Protein AF-A0A246E5X9-F1 (afdb_monomer_lite)

pLDDT: mean 97.62, std 1.32, range [87.88, 98.81]

Foldseek 3Di:
DDDDDPVVCVVVLLVVLVVQADCVPPQPLCSVVLSVVCSVVVNSDCVVVDDDDNCPNVLQVVLQLVQAAAEDLDPVVLVPDDQVPRNNSHHRDYQLPPPCQVVQCVVVVHDSSVSSVVVCVVRVVSHD

Secondary structure (DSSP, 8-state):
-----HHHHHHHHHHHHHHHS--TTS-GGGHHHHHHHHHHHT-GGGGGS----TTHHHHHHHHHHHTPPEE-SSHHHHHHS-GGG-TT---EE-GGG-TTHHHHHHHHT--HHHHHHGGGGGG-TT--

Sequence (128 aa):
DYVTDGPAIYVDSFATIRREADLSGVPDVAERLAVRMVHGSGQVDLLRDLVVHPEVVPAAREALESGAPVLCDARMVAVGVTASRLPRGNEVRCDLTDPRVPHLAAAWGTTRTAAAVSLWEPALEGAV

Radius of gyration: 17.77 Å; chains: 1; bounding box: 35×42×47 Å

Structure (mmCIF, N/CA/C/O backbone):
data_AF-A0A246E5X9-F1
#
_entry.id   AF-A0A246E5X9-F1
#
loop_
_atom_site.group_PDB
_atom_site.id
_atom_site.type_symbol
_atom_site.label_atom_id
_atom_site.label_alt_id
_atom_site.label_comp_id
_atom_site.label_asym_id
_atom_site.label_entity_id
_atom_site.label_seq_id
_atom_site.pdbx_PDB_ins_code
_atom_site.Cartn_x
_atom_site.Cartn_y
_atom_site.Cartn_z
_atom_site.occupancy
_atom_site.B_iso_or_equiv
_atom_site.auth_seq_id
_atom_site.auth_comp_id
_atom_site.auth_asym_id
_atom_site.auth_atom_id
_atom_site.pdbx_PDB_model_num
ATOM 1 N N . ASP A 1 1 ? -11.867 28.730 16.591 1.00 87.88 1 ASP A N 1
ATOM 2 C CA . ASP A 1 1 ? -10.820 27.916 17.241 1.00 87.88 1 ASP A CA 1
ATOM 3 C C . ASP A 1 1 ? -10.678 26.563 16.562 1.00 87.88 1 ASP A C 1
ATOM 5 O O . ASP A 1 1 ? -11.663 26.078 16.018 1.00 87.88 1 ASP A O 1
ATOM 9 N N . TYR A 1 2 ? -9.466 25.992 16.538 1.00 95.12 2 TYR A N 1
ATOM 10 C CA . TYR A 1 2 ? -9.162 24.671 15.965 1.00 95.12 2 TYR A CA 1
ATOM 11 C C . TYR A 1 2 ? -8.105 23.933 16.807 1.00 95.12 2 TYR A C 1
ATOM 13 O O . TYR A 1 2 ? -7.333 24.567 17.526 1.00 95.12 2 TYR A O 1
ATOM 21 N N . VAL A 1 3 ? -8.081 22.597 16.731 1.00 96.00 3 VAL A N 1
ATOM 22 C CA . VAL A 1 3 ? -7.126 21.741 17.463 1.00 96.00 3 VAL A CA 1
ATOM 23 C C . VAL A 1 3 ? -5.761 21.758 16.767 1.00 96.00 3 VAL A C 1
ATOM 25 O O . VAL A 1 3 ? -5.692 21.622 15.548 1.00 96.00 3 VAL A O 1
ATOM 28 N N . THR A 1 4 ? -4.675 21.898 17.532 1.00 97.25 4 THR A N 1
ATOM 29 C CA . THR A 1 4 ? -3.288 21.961 17.020 1.00 97.25 4 THR A CA 1
ATOM 30 C C . THR A 1 4 ? -2.394 20.803 17.481 1.00 97.25 4 THR A C 1
ATOM 32 O O . THR A 1 4 ? -1.251 20.696 17.038 1.00 97.25 4 THR A O 1
ATOM 35 N N . ASP A 1 5 ? -2.896 19.915 18.342 1.00 98.12 5 ASP A N 1
ATOM 36 C CA . ASP A 1 5 ? -2.184 18.725 18.821 1.00 98.12 5 ASP A CA 1
ATOM 37 C C . ASP A 1 5 ? -2.358 17.562 17.828 1.00 98.12 5 ASP A C 1
ATOM 39 O O . ASP A 1 5 ? -3.409 16.924 17.763 1.00 98.12 5 ASP A O 1
ATOM 43 N N . GLY A 1 6 ? -1.319 17.297 17.029 1.00 96.56 6 GLY A N 1
ATOM 44 C CA . GLY A 1 6 ? -1.312 16.238 16.014 1.00 96.56 6 GLY A CA 1
ATOM 45 C C . GLY A 1 6 ? -1.636 14.840 16.567 1.00 96.56 6 GLY A C 1
ATOM 46 O O . GLY A 1 6 ? -2.520 14.173 16.026 1.00 96.56 6 GLY A O 1
ATOM 47 N N . PRO A 1 7 ? -0.954 14.365 17.626 1.00 97.00 7 PRO A N 1
ATOM 48 C CA . PRO A 1 7 ? -1.334 13.142 18.330 1.00 97.00 7 PRO A CA 1
ATOM 49 C C . PRO A 1 7 ? -2.808 13.087 18.751 1.00 97.00 7 PRO A C 1
ATOM 51 O O . PRO A 1 7 ? -3.466 12.079 18.482 1.00 97.00 7 PRO A O 1
ATOM 54 N N . ALA A 1 8 ? -3.348 14.155 19.347 1.00 97.56 8 ALA A N 1
ATOM 55 C CA . ALA A 1 8 ? -4.761 14.193 19.733 1.00 97.56 8 ALA A CA 1
ATOM 56 C C . ALA A 1 8 ? -5.696 14.107 18.514 1.00 97.56 8 ALA A C 1
ATOM 58 O O . ALA A 1 8 ? -6.678 13.366 18.546 1.00 97.56 8 ALA A O 1
ATOM 59 N N . ILE A 1 9 ? -5.349 14.782 17.411 1.00 98.31 9 ILE A N 1
ATOM 60 C CA . ILE A 1 9 ? -6.082 14.702 16.138 1.00 98.31 9 ILE A CA 1
ATOM 61 C C . ILE A 1 9 ? -6.116 13.260 15.608 1.00 98.31 9 ILE A C 1
ATOM 63 O O . ILE A 1 9 ? -7.165 12.791 15.172 1.00 98.31 9 ILE A O 1
ATOM 67 N N . TYR A 1 10 ? -4.999 12.525 15.660 1.00 97.12 10 TYR A N 1
ATOM 68 C CA . TYR A 1 10 ? -4.960 11.120 15.232 1.00 97.12 10 TYR A CA 1
ATOM 69 C C . TYR A 1 10 ? -5.860 10.222 16.086 1.00 97.12 10 TYR A C 1
ATOM 71 O O . TYR A 1 10 ? -6.569 9.371 15.543 1.00 97.12 10 TYR A O 1
ATOM 79 N N . VAL A 1 11 ? -5.828 10.402 17.410 1.00 97.50 11 VAL A N 1
ATOM 80 C CA . VAL A 1 11 ? -6.669 9.640 18.345 1.00 97.50 11 VAL A CA 1
ATOM 81 C C . VAL A 1 11 ? -8.146 9.880 18.047 1.00 97.50 11 VAL A C 1
ATOM 83 O O . VAL A 1 11 ? -8.894 8.915 17.874 1.00 97.50 11 VAL A O 1
ATOM 86 N N . ASP A 1 12 ? -8.552 11.143 17.928 1.00 98.00 12 ASP A N 1
ATOM 87 C CA . ASP A 1 12 ? -9.948 11.503 17.681 1.00 98.00 12 ASP A CA 1
ATOM 88 C C . ASP A 1 12 ? -10.425 11.082 16.282 1.00 98.00 12 ASP A C 1
ATOM 90 O O . ASP A 1 12 ? -11.519 10.533 16.130 1.00 98.00 12 ASP A O 1
ATOM 94 N N . SER A 1 13 ? -9.575 11.223 15.259 1.00 98.38 13 SER A N 1
ATOM 95 C CA . SER A 1 13 ? -9.880 10.769 13.899 1.00 98.38 13 SER A CA 1
ATOM 96 C C . SER A 1 13 ? -10.150 9.263 13.854 1.00 98.38 13 SER A C 1
ATOM 98 O O . SER A 1 13 ? -11.178 8.835 13.329 1.00 98.38 13 SER A O 1
ATOM 100 N N . PHE A 1 14 ? -9.284 8.439 14.451 1.00 98.38 14 PHE A N 1
ATOM 101 C CA . PHE A 1 14 ? -9.490 6.988 14.461 1.00 98.38 14 PHE A CA 1
ATOM 102 C C . PHE A 1 14 ? -10.669 6.560 15.337 1.00 98.38 14 PHE A C 1
ATOM 104 O O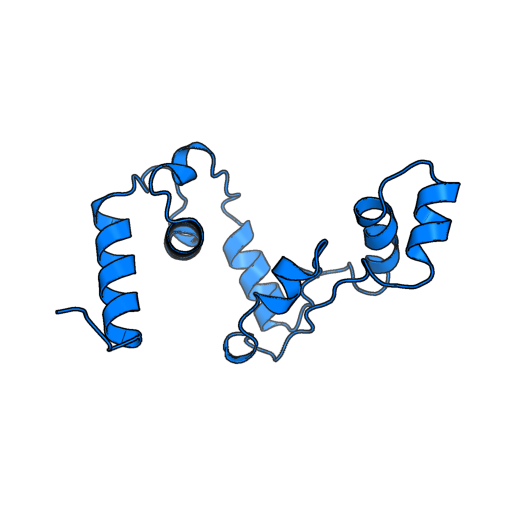 . PHE A 1 14 ? -11.343 5.584 15.007 1.00 98.38 14 PHE A O 1
ATOM 111 N N . ALA A 1 15 ? -10.930 7.260 16.444 1.00 98.31 15 ALA A N 1
ATOM 112 C CA . ALA A 1 15 ? -12.127 7.022 17.245 1.00 98.31 15 ALA A CA 1
ATOM 113 C C . ALA A 1 15 ? -13.395 7.326 16.437 1.00 98.31 15 ALA A C 1
ATOM 115 O O . ALA A 1 15 ? -14.348 6.554 16.478 1.00 98.31 15 ALA A O 1
ATOM 116 N N . THR A 1 16 ? -13.383 8.412 15.666 1.00 98.50 16 THR A N 1
ATOM 117 C CA . THR A 1 16 ? -14.495 8.815 14.802 1.00 98.50 16 THR A CA 1
ATOM 118 C C . THR A 1 16 ? -14.760 7.806 13.698 1.00 98.50 16 THR A C 1
ATOM 120 O O . THR A 1 16 ? -15.884 7.332 13.572 1.00 98.50 16 THR A O 1
ATOM 123 N N . ILE A 1 17 ? -13.717 7.356 13.002 1.00 98.62 17 ILE A N 1
ATOM 124 C CA . ILE A 1 17 ? -13.843 6.326 11.965 1.00 98.62 17 ILE A CA 1
ATOM 125 C C . ILE A 1 17 ? -14.472 5.045 12.519 1.00 98.62 17 ILE A C 1
ATOM 127 O O . ILE A 1 17 ? -15.390 4.511 11.911 1.00 98.62 17 ILE A O 1
ATOM 131 N N . ARG A 1 18 ? -14.036 4.570 13.693 1.00 98.25 18 ARG A N 1
ATOM 132 C CA . ARG A 1 18 ? -14.600 3.354 14.306 1.00 98.25 18 ARG A CA 1
ATOM 133 C C . ARG A 1 18 ? -16.066 3.482 14.713 1.00 98.25 18 ARG A C 1
ATOM 135 O O . ARG A 1 18 ? -16.738 2.465 14.826 1.00 98.25 18 ARG A O 1
ATOM 142 N N . ARG A 1 19 ? -16.550 4.697 14.984 1.00 98.19 19 ARG A N 1
ATOM 143 C CA . ARG A 1 19 ? -17.973 4.927 15.276 1.00 98.19 19 ARG A CA 1
ATOM 144 C C . ARG A 1 19 ? -18.824 4.975 14.010 1.00 98.19 19 ARG A C 1
ATOM 146 O O . ARG A 1 19 ? -20.003 4.654 14.085 1.00 98.19 19 ARG A O 1
ATOM 153 N N . GLU A 1 20 ? -18.258 5.439 12.899 1.00 98.12 20 GLU A N 1
ATOM 154 C CA . GLU A 1 20 ? -19.022 5.795 11.695 1.00 98.12 20 GLU A CA 1
ATOM 155 C C . GLU A 1 20 ? -18.924 4.764 10.567 1.00 98.12 20 GLU A C 1
ATOM 157 O O . GLU A 1 20 ? -19.864 4.625 9.787 1.00 98.12 20 GLU A O 1
ATOM 162 N N . ALA A 1 21 ? -17.806 4.046 10.464 1.00 97.88 21 ALA A N 1
ATOM 163 C CA . ALA A 1 21 ? -17.572 3.074 9.407 1.00 97.88 21 ALA A CA 1
ATOM 164 C C . ALA A 1 21 ? -18.095 1.679 9.796 1.00 97.88 21 ALA A C 1
ATOM 166 O O . ALA A 1 21 ? -17.887 1.212 10.917 1.00 97.88 21 ALA A O 1
ATOM 167 N N . ASP A 1 22 ? -18.735 0.985 8.851 1.00 97.62 22 ASP A N 1
ATOM 168 C CA . ASP A 1 22 ? -19.159 -0.408 9.026 1.00 97.62 22 ASP A CA 1
ATOM 169 C C . ASP A 1 22 ? -17.986 -1.363 8.768 1.00 97.62 22 ASP A C 1
ATOM 171 O O .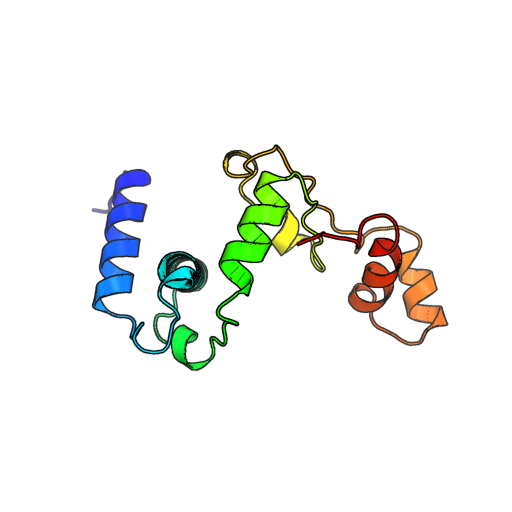 ASP A 1 22 ? -17.614 -1.632 7.627 1.00 97.62 22 ASP A O 1
ATOM 175 N N . LEU A 1 23 ? -17.393 -1.867 9.851 1.00 97.00 23 LEU A N 1
ATOM 176 C CA . LEU A 1 23 ? -16.258 -2.792 9.821 1.00 97.00 23 LEU A CA 1
ATOM 177 C C . LEU A 1 23 ? -16.680 -4.270 9.808 1.00 97.00 23 LEU A C 1
ATOM 179 O O . LEU A 1 23 ? -15.809 -5.133 9.807 1.00 97.00 23 LEU A O 1
ATOM 183 N N . SER A 1 24 ? -17.978 -4.591 9.805 1.00 95.62 24 SER A N 1
ATOM 184 C CA . SER A 1 24 ? -18.458 -5.971 9.999 1.00 95.62 24 SER A CA 1
ATOM 185 C C . SER A 1 24 ? -17.986 -6.963 8.925 1.00 95.62 24 SER A C 1
ATOM 187 O O . SER A 1 24 ? -17.850 -8.152 9.206 1.00 95.62 24 SER A O 1
ATOM 189 N N . GLY A 1 25 ? -17.708 -6.481 7.709 1.00 93.88 25 GLY A N 1
ATOM 190 C CA . GLY A 1 25 ? -17.152 -7.276 6.608 1.00 93.88 25 GLY A CA 1
ATOM 191 C C . GLY A 1 25 ? -15.620 -7.359 6.579 1.00 93.88 25 GLY A C 1
ATOM 192 O O . GLY A 1 25 ? -15.067 -8.073 5.743 1.00 93.88 25 GLY A O 1
ATOM 193 N N . VAL A 1 26 ? -14.921 -6.634 7.456 1.00 96.38 26 VAL A N 1
ATOM 194 C CA . VAL A 1 26 ? -13.454 -6.598 7.498 1.00 96.38 26 VAL A CA 1
ATOM 195 C C . VAL A 1 26 ? -12.950 -7.703 8.431 1.00 96.38 26 VAL A C 1
ATOM 197 O O . VAL A 1 26 ? -13.366 -7.742 9.587 1.00 96.38 26 VAL A O 1
ATOM 200 N N . PRO A 1 27 ? -12.024 -8.580 7.994 1.00 96.38 27 PRO A N 1
ATOM 201 C CA . PRO A 1 27 ? -11.393 -9.543 8.893 1.00 96.38 27 PRO A CA 1
ATOM 202 C C . PRO A 1 27 ? -10.735 -8.846 10.090 1.00 96.38 27 PRO A C 1
ATOM 204 O O . PRO A 1 27 ? -10.057 -7.837 9.903 1.00 96.38 27 PRO A O 1
ATOM 207 N N . ASP A 1 28 ? -10.840 -9.411 11.296 1.00 95.56 28 ASP A N 1
ATOM 208 C CA . ASP A 1 28 ? -10.309 -8.796 12.529 1.00 95.56 28 ASP A CA 1
ATOM 209 C C . ASP A 1 28 ? -8.829 -8.397 12.414 1.00 95.56 28 ASP A C 1
ATOM 211 O O . ASP A 1 28 ? -8.411 -7.323 12.851 1.00 95.56 28 ASP A O 1
ATOM 215 N N . VAL A 1 29 ? -8.030 -9.239 11.751 1.00 96.56 29 VAL A N 1
ATOM 216 C CA . VAL A 1 29 ? -6.601 -8.992 11.498 1.00 96.56 29 VAL A CA 1
ATOM 217 C C . VAL A 1 29 ? -6.344 -7.740 10.650 1.00 96.56 29 VAL A C 1
ATOM 219 O O . VAL A 1 29 ? -5.248 -7.185 10.697 1.00 96.56 29 VAL A O 1
ATOM 222 N N . ALA A 1 30 ? -7.340 -7.279 9.894 1.00 97.75 30 ALA A N 1
ATOM 223 C CA . ALA A 1 30 ? -7.270 -6.157 8.968 1.00 97.75 30 ALA A CA 1
ATOM 224 C C . ALA A 1 30 ? -7.963 -4.879 9.469 1.00 97.75 30 ALA A C 1
ATOM 226 O O . ALA A 1 30 ? -7.903 -3.864 8.776 1.00 97.75 30 ALA A O 1
ATOM 227 N N . GLU A 1 31 ? -8.549 -4.865 10.672 1.00 97.44 31 GLU A N 1
ATOM 228 C CA . GLU A 1 31 ? -9.237 -3.683 11.224 1.00 97.44 31 GLU A CA 1
ATOM 229 C C . GLU A 1 31 ? -8.354 -2.427 11.186 1.00 97.44 31 GLU A C 1
ATOM 231 O O . GLU A 1 31 ? -8.750 -1.383 10.666 1.00 97.44 31 GLU A O 1
ATOM 236 N N . ARG A 1 32 ? -7.106 -2.533 11.658 1.00 97.62 32 ARG A N 1
ATOM 237 C CA . ARG A 1 32 ? -6.171 -1.395 11.684 1.00 97.62 32 ARG A CA 1
ATOM 238 C C . ARG A 1 32 ? -5.800 -0.899 10.289 1.00 97.62 32 ARG A C 1
ATOM 240 O O . ARG A 1 32 ? -5.574 0.300 10.116 1.00 97.62 32 ARG A O 1
ATOM 247 N N . LEU A 1 33 ? -5.711 -1.810 9.318 1.00 98.00 33 LEU A N 1
ATOM 248 C CA . LEU A 1 33 ? -5.469 -1.473 7.917 1.00 98.00 33 LEU A CA 1
ATOM 249 C C . LEU A 1 33 ? -6.662 -0.682 7.372 1.00 98.00 33 LEU A C 1
ATOM 251 O O . LEU A 1 33 ? -6.478 0.437 6.898 1.00 98.00 33 LEU A O 1
ATOM 255 N N . ALA A 1 34 ? -7.873 -1.216 7.534 1.00 98.25 34 ALA A N 1
ATOM 256 C CA . ALA A 1 34 ? -9.116 -0.603 7.082 1.00 98.25 34 ALA A CA 1
ATOM 257 C C . ALA A 1 34 ? -9.319 0.806 7.669 1.00 98.25 34 ALA A C 1
ATOM 259 O O . ALA A 1 34 ? -9.516 1.766 6.923 1.00 98.25 34 ALA A O 1
ATOM 260 N N . VAL A 1 35 ? -9.157 0.974 8.987 1.00 98.50 35 VAL A N 1
ATOM 261 C CA . VAL A 1 35 ? -9.261 2.289 9.646 1.00 98.50 35 VAL A CA 1
ATOM 262 C C . VAL A 1 35 ? -8.235 3.282 9.093 1.00 98.50 35 VAL A C 1
ATOM 264 O O . VAL A 1 35 ? -8.548 4.457 8.895 1.00 98.50 35 VAL A O 1
ATOM 267 N N . ARG A 1 36 ? -7.005 2.837 8.802 1.00 98.25 36 ARG A N 1
ATOM 268 C CA . ARG A 1 36 ? -5.972 3.716 8.239 1.00 98.25 36 ARG A CA 1
ATOM 269 C C . ARG A 1 36 ? -6.239 4.079 6.775 1.00 98.25 36 ARG A C 1
ATOM 271 O O . ARG A 1 36 ? -5.921 5.203 6.390 1.00 98.25 36 ARG A O 1
ATOM 278 N N . MET A 1 37 ? -6.841 3.186 5.989 1.00 98.50 37 MET A N 1
ATOM 279 C CA . MET A 1 37 ? -7.286 3.477 4.618 1.00 98.50 37 MET A CA 1
ATOM 280 C C . MET A 1 37 ? -8.420 4.510 4.601 1.00 98.50 37 MET A C 1
ATOM 282 O O . MET A 1 37 ? -8.362 5.475 3.836 1.00 98.50 37 MET A O 1
ATOM 286 N N . VAL A 1 38 ? -9.402 4.375 5.498 1.00 98.62 38 VAL A N 1
ATOM 287 C CA . VAL A 1 38 ? -10.472 5.372 5.675 1.00 98.62 38 VAL A CA 1
ATOM 288 C C . VAL A 1 38 ? -9.895 6.718 6.115 1.00 98.62 38 VAL A C 1
ATOM 290 O O . VAL A 1 38 ? -10.250 7.748 5.558 1.00 98.62 38 VAL A O 1
ATOM 293 N N . HIS A 1 39 ? -8.949 6.734 7.057 1.00 98.50 39 HIS A N 1
ATOM 294 C CA . HIS A 1 39 ? -8.286 7.974 7.477 1.00 98.50 39 HIS A CA 1
ATOM 295 C C . HIS A 1 39 ? -7.534 8.661 6.329 1.00 98.50 39 HIS A C 1
ATOM 297 O O . HIS A 1 39 ? -7.581 9.881 6.210 1.00 98.50 39 HIS A O 1
ATOM 303 N N . GLY A 1 40 ? -6.837 7.887 5.492 1.00 97.25 40 GLY A N 1
ATOM 304 C CA . GLY A 1 40 ? -6.083 8.426 4.359 1.00 97.25 40 GLY A CA 1
ATOM 305 C C . GLY A 1 40 ? -6.965 8.979 3.237 1.00 97.25 40 GLY A C 1
ATOM 306 O O . GLY A 1 40 ? -6.555 9.914 2.557 1.00 97.25 40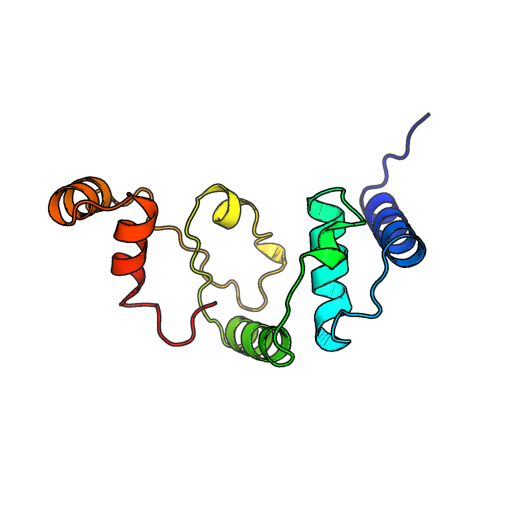 GLY A O 1
ATOM 307 N N . SER A 1 41 ? -8.162 8.419 3.050 1.00 97.88 41 SER A N 1
ATOM 308 C CA . SER A 1 41 ? -9.119 8.844 2.017 1.00 97.88 41 SER A CA 1
ATOM 309 C C . SER A 1 41 ? -10.128 9.887 2.506 1.00 97.88 41 SER A C 1
ATOM 311 O O . SER A 1 41 ? -10.631 10.672 1.708 1.00 97.88 41 SER A O 1
ATOM 313 N N . GLY A 1 42 ? -10.443 9.898 3.803 1.00 98.06 42 GLY A N 1
ATOM 314 C CA . GLY A 1 42 ? -11.567 10.650 4.358 1.00 98.06 42 GLY A CA 1
ATOM 315 C C . GLY A 1 42 ? -12.939 10.053 4.017 1.00 98.06 42 GLY A C 1
ATOM 316 O O . GLY A 1 42 ? -13.942 10.748 4.152 1.00 98.06 42 GLY A O 1
ATOM 317 N N . GLN A 1 43 ? -13.000 8.796 3.563 1.00 98.19 43 GLN A N 1
ATOM 318 C CA . GLN A 1 43 ? -14.220 8.154 3.060 1.00 98.19 43 GLN A CA 1
ATOM 319 C C . GLN A 1 43 ? -14.600 6.943 3.917 1.00 98.19 43 GLN A C 1
ATOM 321 O O . GLN A 1 43 ? -14.009 5.871 3.794 1.00 98.19 43 GLN A O 1
ATOM 326 N N . VAL A 1 44 ? -15.592 7.100 4.799 1.00 98.00 44 VAL A N 1
ATOM 327 C CA . VAL A 1 44 ? -16.061 6.017 5.691 1.00 98.00 44 VAL A CA 1
ATOM 328 C C . VAL A 1 44 ? -16.729 4.863 4.941 1.00 98.00 44 VAL A C 1
ATOM 330 O O . VAL A 1 44 ? -16.753 3.737 5.431 1.00 98.00 44 VAL A O 1
ATOM 333 N N . ASP A 1 45 ? -17.248 5.122 3.742 1.00 97.56 45 ASP A N 1
ATOM 334 C CA . ASP A 1 45 ? -17.920 4.147 2.887 1.00 97.56 45 ASP A CA 1
ATOM 335 C C . ASP A 1 45 ? -16.969 3.325 2.006 1.00 97.56 45 ASP A C 1
ATOM 337 O O . ASP A 1 45 ? -17.419 2.347 1.411 1.00 97.56 45 ASP A O 1
ATOM 341 N N . LEU A 1 46 ? -15.661 3.630 2.010 1.00 97.81 46 LEU A N 1
ATOM 342 C CA . LEU A 1 46 ? -14.612 2.860 1.320 1.00 97.81 46 LEU A CA 1
ATOM 343 C C . LEU A 1 46 ? -14.671 1.357 1.632 1.00 97.81 46 LEU A C 1
ATOM 345 O O . LEU A 1 46 ? -14.313 0.526 0.801 1.00 97.81 46 LEU A O 1
ATOM 349 N N . LEU A 1 47 ? -15.118 0.991 2.835 1.00 97.75 47 LEU A N 1
ATOM 350 C CA . LEU A 1 47 ? -15.161 -0.402 3.284 1.00 97.75 47 LEU A CA 1
ATOM 351 C C . LEU A 1 47 ? -16.117 -1.278 2.464 1.00 97.75 47 LEU A C 1
ATOM 353 O O . LEU A 1 47 ? -15.957 -2.493 2.460 1.00 97.75 47 LEU A O 1
ATOM 357 N N . ARG A 1 48 ? -17.065 -0.680 1.732 1.00 96.75 48 ARG A N 1
ATOM 358 C CA . ARG A 1 48 ? -17.958 -1.405 0.812 1.00 96.75 48 ARG A CA 1
ATOM 359 C C . ARG A 1 48 ? -17.215 -1.989 -0.390 1.00 96.75 48 ARG A C 1
ATOM 361 O O . ARG A 1 48 ? -17.648 -3.004 -0.926 1.00 96.75 48 ARG A O 1
ATOM 368 N N . ASP A 1 49 ? -16.106 -1.362 -0.773 1.00 97.06 49 ASP A N 1
ATOM 369 C CA . ASP A 1 49 ? -15.265 -1.755 -1.906 1.00 97.06 49 ASP A CA 1
ATOM 370 C C . ASP A 1 49 ? -13.993 -2.498 -1.454 1.00 97.06 49 ASP A C 1
ATOM 372 O O . ASP A 1 49 ? -13.186 -2.939 -2.277 1.00 97.06 49 ASP A O 1
ATOM 376 N N . LEU A 1 50 ? -13.789 -2.637 -0.139 1.00 97.25 50 LEU A N 1
ATOM 377 C CA . LEU A 1 50 ? -12.598 -3.247 0.432 1.00 97.25 50 LEU A CA 1
ATOM 378 C C . LEU A 1 50 ? -12.733 -4.774 0.485 1.00 97.25 50 LEU A C 1
ATOM 380 O O . LEU A 1 50 ? -13.523 -5.321 1.250 1.00 97.25 50 LEU A O 1
ATOM 384 N N . VAL A 1 51 ? -11.877 -5.467 -0.265 1.00 96.56 51 VAL A N 1
ATOM 385 C CA . VAL A 1 51 ? -11.723 -6.925 -0.195 1.00 96.56 51 VAL A CA 1
ATOM 386 C C . VAL A 1 51 ? -10.345 -7.249 0.366 1.00 96.56 51 VAL A C 1
ATOM 388 O O . VAL A 1 51 ? -9.329 -6.820 -0.179 1.00 96.56 51 VAL A O 1
ATOM 391 N N . VAL A 1 52 ? -10.301 -8.017 1.456 1.00 96.69 52 VAL A N 1
ATOM 392 C CA . VAL A 1 52 ? -9.052 -8.384 2.136 1.00 96.69 52 VAL A CA 1
ATOM 393 C C . VAL A 1 52 ? -8.993 -9.892 2.311 1.00 96.69 52 VAL A C 1
ATOM 395 O O . VAL A 1 52 ? -9.862 -10.484 2.948 1.00 96.69 52 VAL A O 1
ATOM 398 N N . HIS A 1 53 ? -7.944 -10.516 1.775 1.00 96.38 53 HIS A N 1
ATOM 399 C CA . HIS A 1 53 ? -7.678 -11.920 2.060 1.00 96.38 53 HIS A CA 1
ATOM 400 C C . HIS A 1 53 ? -7.311 -12.082 3.548 1.00 96.38 53 HIS A C 1
ATOM 402 O O . HIS A 1 53 ? -6.452 -11.333 4.020 1.00 96.38 53 HIS A O 1
ATOM 408 N N . PRO A 1 54 ? -7.879 -13.047 4.297 1.00 93.00 54 PRO A N 1
ATOM 409 C CA . PRO A 1 54 ? -7.617 -13.194 5.734 1.00 93.00 54 PRO A CA 1
ATOM 410 C C . PRO A 1 54 ? -6.131 -13.343 6.097 1.00 93.00 54 PRO A C 1
ATOM 412 O O . PRO A 1 54 ? -5.719 -12.966 7.189 1.00 93.00 54 PRO A O 1
ATOM 415 N N . GLU A 1 55 ? -5.312 -13.849 5.174 1.00 96.44 55 GLU A N 1
ATOM 416 C CA . GLU A 1 55 ? -3.874 -14.055 5.393 1.00 96.44 55 GLU A CA 1
ATOM 417 C C . GLU A 1 55 ? -2.989 -12.881 4.943 1.00 96.44 55 GLU A C 1
ATOM 419 O O . GLU A 1 55 ? -1.808 -12.858 5.279 1.00 96.44 55 GLU A O 1
ATOM 424 N N . VAL A 1 56 ? -3.517 -11.880 4.219 1.00 97.31 56 VAL A N 1
ATOM 425 C CA . VAL A 1 56 ? -2.656 -10.840 3.616 1.00 97.31 56 VAL A CA 1
ATOM 426 C C . VAL A 1 56 ? -1.949 -9.992 4.669 1.00 97.31 56 VAL A C 1
ATOM 428 O O . VAL A 1 56 ? -0.768 -9.693 4.533 1.00 97.31 56 VAL A O 1
ATOM 431 N N . VAL A 1 57 ? -2.646 -9.627 5.748 1.00 98.06 57 VAL A N 1
ATOM 432 C CA . VAL A 1 57 ? -2.067 -8.800 6.813 1.00 98.06 57 VAL A CA 1
ATOM 433 C C . VAL A 1 57 ? -1.002 -9.554 7.611 1.00 98.06 57 VAL A C 1
ATOM 435 O O . VAL A 1 57 ? 0.094 -9.007 7.740 1.00 98.06 57 VAL A O 1
ATOM 438 N N . PRO A 1 58 ? -1.247 -10.764 8.154 1.00 97.94 58 PRO A N 1
ATOM 439 C CA . PRO A 1 58 ? -0.194 -11.489 8.860 1.00 97.94 58 PRO A CA 1
ATOM 440 C C . PRO A 1 58 ? 1.011 -11.792 7.958 1.00 97.94 58 PRO A C 1
ATOM 442 O O . PRO A 1 58 ? 2.129 -11.507 8.378 1.00 97.94 58 PRO A O 1
ATOM 445 N N . ALA A 1 59 ? 0.799 -12.240 6.714 1.00 98.44 59 ALA A N 1
ATOM 446 C CA . ALA A 1 59 ? 1.891 -12.539 5.785 1.00 98.44 59 ALA A CA 1
ATOM 447 C C . ALA A 1 59 ? 2.722 -11.293 5.428 1.00 98.44 59 ALA A C 1
ATOM 449 O O . ALA A 1 59 ? 3.947 -11.315 5.521 1.00 98.44 59 ALA A O 1
ATOM 450 N N . ALA A 1 60 ? 2.074 -10.170 5.092 1.00 98.50 60 ALA A N 1
ATOM 451 C CA . ALA A 1 60 ? 2.786 -8.930 4.782 1.00 98.50 60 ALA A CA 1
ATOM 452 C C . ALA A 1 60 ? 3.538 -8.380 6.003 1.00 98.50 60 ALA A C 1
ATOM 454 O O . ALA A 1 60 ? 4.649 -7.870 5.871 1.00 98.50 60 ALA A O 1
ATOM 455 N N . ARG A 1 61 ? 2.965 -8.488 7.212 1.00 98.19 61 ARG A N 1
ATOM 456 C CA . ARG A 1 61 ? 3.667 -8.088 8.441 1.00 98.19 61 ARG A CA 1
ATOM 457 C C . ARG A 1 61 ? 4.905 -8.946 8.675 1.00 98.19 61 ARG A C 1
ATOM 459 O O . ARG A 1 61 ? 5.952 -8.378 8.960 1.00 98.19 61 ARG A O 1
ATOM 466 N N . GLU A 1 62 ? 4.793 -10.264 8.533 1.00 98.62 62 GLU A N 1
ATOM 467 C CA . GLU A 1 62 ? 5.921 -11.189 8.678 1.00 98.62 62 GLU A CA 1
ATOM 468 C C . GLU A 1 62 ? 7.031 -10.890 7.662 1.00 98.62 62 GLU A C 1
ATOM 470 O O . GLU A 1 62 ? 8.198 -10.786 8.043 1.00 98.62 62 GLU A O 1
ATOM 475 N N . ALA A 1 63 ? 6.679 -10.655 6.395 1.00 98.81 63 ALA A N 1
ATOM 476 C CA . ALA A 1 63 ? 7.631 -10.274 5.355 1.00 98.81 63 ALA A CA 1
ATOM 477 C C . ALA A 1 63 ? 8.368 -8.969 5.713 1.00 98.81 63 ALA A C 1
ATOM 479 O O . ALA A 1 63 ? 9.601 -8.925 5.722 1.00 98.81 63 ALA A O 1
ATOM 480 N N . LEU A 1 64 ? 7.638 -7.918 6.105 1.00 98.69 64 LEU A N 1
ATOM 481 C CA . LEU A 1 64 ? 8.238 -6.637 6.505 1.00 98.69 64 LEU A CA 1
ATOM 482 C C . LEU A 1 64 ? 9.088 -6.751 7.775 1.00 98.69 64 LEU A C 1
ATOM 484 O O . LEU A 1 64 ? 10.126 -6.100 7.881 1.00 98.69 64 LEU A O 1
ATOM 488 N N . GLU A 1 65 ? 8.658 -7.543 8.758 1.00 98.56 65 GLU A N 1
ATOM 489 C CA . GLU A 1 65 ? 9.421 -7.817 9.982 1.00 98.56 65 GLU A CA 1
ATOM 490 C C . GLU A 1 65 ? 10.682 -8.653 9.689 1.00 98.56 65 GLU A C 1
ATOM 492 O O . GLU A 1 65 ? 11.682 -8.517 10.398 1.00 98.56 65 GLU A O 1
ATOM 497 N N . SER A 1 66 ? 10.675 -9.423 8.597 1.00 98.38 66 SER A N 1
ATOM 498 C CA . SER A 1 66 ? 11.818 -10.189 8.083 1.00 98.38 66 SER A CA 1
ATOM 499 C C . SER A 1 66 ? 12.760 -9.375 7.185 1.00 98.38 66 SER A C 1
ATOM 501 O O . SER A 1 66 ? 13.849 -9.846 6.863 1.00 98.38 66 SER A O 1
ATOM 503 N N . GLY A 1 67 ? 12.401 -8.137 6.830 1.00 98.38 67 GLY A N 1
ATOM 504 C CA . GLY A 1 67 ? 13.240 -7.242 6.025 1.00 98.38 67 GLY A CA 1
ATOM 505 C C . GLY A 1 67 ? 12.863 -7.145 4.546 1.00 98.38 67 GLY A C 1
ATOM 506 O O . GLY A 1 67 ? 13.661 -6.623 3.768 1.00 98.38 67 GLY A O 1
ATOM 507 N N . ALA A 1 68 ? 11.698 -7.661 4.143 1.00 98.69 68 ALA A N 1
ATOM 508 C CA . ALA A 1 68 ? 11.250 -7.614 2.756 1.00 98.69 68 ALA A CA 1
ATOM 509 C C . ALA A 1 68 ? 11.131 -6.169 2.230 1.00 98.69 68 ALA A C 1
ATOM 511 O O . ALA A 1 68 ? 10.664 -5.285 2.962 1.00 98.69 68 ALA A O 1
ATOM 512 N N . PRO A 1 69 ? 11.512 -5.913 0.965 1.00 98.56 69 PRO A N 1
ATOM 513 C CA . PRO A 1 69 ? 11.303 -4.616 0.338 1.00 98.56 69 PRO A CA 1
ATOM 514 C C . PRO A 1 69 ? 9.811 -4.371 0.068 1.00 98.56 69 PRO A C 1
ATOM 516 O O . PRO A 1 69 ? 9.043 -5.311 -0.128 1.00 98.56 69 PRO A O 1
ATOM 519 N N . VAL A 1 70 ? 9.427 -3.095 0.013 1.00 98.69 70 VAL A N 1
ATOM 520 C CA . VAL A 1 70 ? 8.119 -2.637 -0.470 1.00 98.69 70 VAL A CA 1
ATOM 521 C C . VAL A 1 70 ? 8.268 -2.152 -1.908 1.00 98.69 70 VAL A C 1
ATOM 523 O O . VAL A 1 70 ? 8.971 -1.166 -2.163 1.00 98.69 70 VAL A O 1
ATOM 526 N N . LEU A 1 71 ? 7.595 -2.812 -2.845 1.00 98.62 71 LEU A N 1
ATOM 527 C CA . LEU A 1 71 ? 7.650 -2.484 -4.268 1.00 98.62 71 LEU A CA 1
ATOM 528 C C . LEU A 1 71 ? 6.445 -1.623 -4.661 1.00 98.62 71 LEU A C 1
ATOM 530 O O . LEU A 1 71 ? 5.294 -2.040 -4.622 1.00 98.62 71 LEU A O 1
ATOM 534 N N . CYS A 1 72 ? 6.712 -0.377 -5.039 1.00 98.62 72 CYS A N 1
ATOM 535 C CA . CYS A 1 72 ? 5.697 0.617 -5.367 1.00 98.62 72 CYS A CA 1
ATOM 536 C C . CYS A 1 72 ? 5.635 0.870 -6.876 1.00 98.62 72 CYS A C 1
ATOM 538 O O . CYS A 1 72 ? 6.639 1.170 -7.528 1.00 98.62 72 CYS A O 1
ATOM 540 N N . ASP A 1 73 ? 4.427 0.854 -7.427 1.00 98.12 73 ASP A N 1
ATOM 541 C CA . ASP A 1 73 ? 4.147 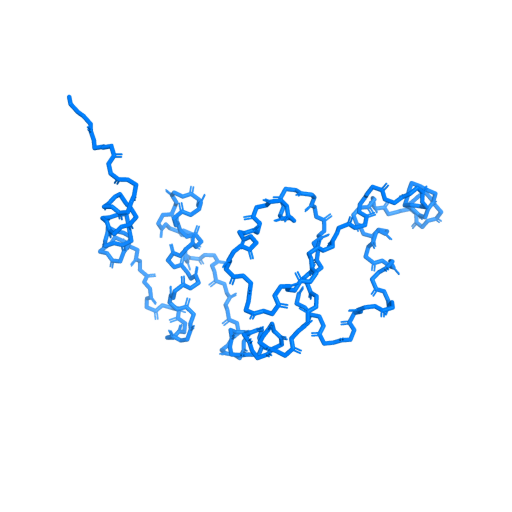1.136 -8.836 1.00 98.12 73 ASP A CA 1
ATOM 542 C C . ASP A 1 73 ? 4.237 2.643 -9.162 1.00 98.12 73 ASP A C 1
ATOM 544 O O . ASP A 1 73 ? 4.611 3.042 -10.269 1.00 98.12 73 ASP A O 1
ATOM 548 N N . ALA A 1 74 ? 3.949 3.490 -8.169 1.00 97.62 74 ALA A N 1
ATOM 549 C CA . ALA A 1 74 ? 3.946 4.940 -8.274 1.00 97.62 74 ALA A CA 1
ATOM 550 C C . ALA A 1 74 ? 4.767 5.614 -7.167 1.00 97.62 74 ALA A C 1
ATOM 552 O O . ALA A 1 74 ? 4.735 5.240 -5.992 1.00 97.62 74 ALA A O 1
ATOM 553 N N . ARG A 1 75 ? 5.438 6.718 -7.524 1.00 97.38 75 ARG A N 1
ATOM 554 C CA . ARG A 1 75 ? 6.253 7.490 -6.571 1.00 97.38 75 ARG A CA 1
ATOM 555 C C . ARG A 1 75 ? 5.448 8.047 -5.400 1.00 97.38 75 ARG A C 1
ATOM 557 O O . ARG A 1 75 ? 6.000 8.153 -4.315 1.00 97.38 75 ARG A O 1
ATOM 564 N N . MET A 1 76 ? 4.173 8.392 -5.605 1.00 97.62 76 MET A N 1
ATOM 565 C CA . MET A 1 76 ? 3.306 8.893 -4.530 1.00 97.62 76 MET A CA 1
ATOM 566 C C . MET A 1 76 ? 3.130 7.867 -3.406 1.00 97.62 76 MET A C 1
ATOM 568 O O . MET A 1 76 ? 3.135 8.254 -2.242 1.00 97.62 76 MET A O 1
ATOM 572 N N . VAL A 1 77 ? 3.035 6.576 -3.744 1.00 98.19 77 VAL A N 1
ATOM 573 C CA . VAL A 1 77 ? 2.972 5.494 -2.752 1.00 98.19 77 VAL A CA 1
ATOM 574 C C . VAL A 1 77 ? 4.307 5.401 -2.021 1.00 98.19 77 VAL A C 1
ATOM 576 O O . VAL A 1 77 ? 4.334 5.503 -0.798 1.00 98.19 77 VAL A O 1
ATOM 579 N N . ALA A 1 78 ? 5.416 5.329 -2.768 1.00 97.69 78 ALA A N 1
ATOM 580 C CA . ALA A 1 78 ? 6.755 5.194 -2.195 1.00 97.69 78 ALA A CA 1
ATOM 581 C C . ALA A 1 78 ? 7.096 6.314 -1.194 1.00 97.69 78 ALA A C 1
ATOM 583 O O . ALA A 1 78 ? 7.553 6.037 -0.089 1.00 97.69 78 ALA A O 1
ATOM 584 N N . VAL A 1 79 ? 6.827 7.580 -1.540 1.00 97.25 79 VAL A N 1
ATOM 585 C CA . VAL A 1 79 ? 7.097 8.716 -0.634 1.00 97.25 79 VAL A CA 1
ATOM 586 C C . VAL A 1 79 ? 6.062 8.860 0.486 1.00 97.25 79 VAL A C 1
ATOM 588 O O . VAL A 1 79 ? 6.331 9.531 1.479 1.00 97.25 79 VAL A O 1
ATOM 591 N N . GLY A 1 80 ? 4.881 8.254 0.339 1.00 97.44 80 GLY A N 1
ATOM 592 C CA . GLY A 1 80 ? 3.840 8.235 1.367 1.00 97.44 80 GLY A CA 1
ATOM 593 C C . GLY A 1 80 ? 4.134 7.261 2.513 1.00 97.44 80 GLY A C 1
ATOM 594 O O . GLY A 1 80 ? 3.572 7.402 3.605 1.00 97.44 80 GLY A O 1
ATOM 595 N N . VAL A 1 81 ? 5.032 6.290 2.306 1.00 98.06 81 VAL A N 1
ATOM 596 C CA . VAL A 1 81 ? 5.463 5.362 3.356 1.00 98.06 81 VAL A CA 1
ATOM 597 C C . VAL A 1 81 ? 6.245 6.120 4.430 1.00 98.06 81 VAL A C 1
ATOM 599 O O . VAL A 1 81 ? 7.295 6.712 4.193 1.00 98.06 81 VAL A O 1
ATOM 602 N N . THR A 1 82 ? 5.741 6.087 5.664 1.00 97.31 82 THR A N 1
ATOM 603 C CA . THR A 1 82 ? 6.411 6.716 6.807 1.00 97.31 82 THR A CA 1
ATOM 604 C C . THR A 1 82 ? 7.628 5.886 7.221 1.00 97.31 82 THR A C 1
ATOM 606 O O . THR A 1 82 ? 7.480 4.904 7.945 1.00 97.31 82 THR A O 1
ATOM 609 N N . ALA A 1 83 ? 8.829 6.295 6.803 1.00 95.44 83 ALA A N 1
ATOM 610 C CA . ALA A 1 83 ? 10.071 5.543 7.019 1.00 95.44 83 ALA A CA 1
ATOM 611 C C . ALA A 1 83 ? 10.316 5.132 8.486 1.00 95.44 83 ALA A C 1
ATOM 613 O O . ALA A 1 83 ? 10.737 4.011 8.752 1.00 95.44 83 ALA A O 1
ATOM 614 N N . SER A 1 84 ? 9.972 5.990 9.454 1.00 96.94 84 SER A N 1
ATOM 615 C CA . SER A 1 84 ? 10.119 5.696 10.890 1.00 96.94 84 SER A CA 1
ATOM 616 C C . SER A 1 84 ? 9.202 4.583 11.415 1.00 96.94 84 SER A C 1
ATOM 618 O O . SER A 1 84 ? 9.361 4.154 12.555 1.00 96.94 84 SER A O 1
ATOM 620 N N . ARG A 1 85 ? 8.236 4.116 10.615 1.00 97.00 85 ARG A N 1
ATOM 621 C CA . ARG A 1 85 ? 7.328 3.009 10.952 1.00 97.00 85 ARG A CA 1
ATOM 622 C C . ARG A 1 85 ? 7.728 1.679 10.314 1.00 97.00 85 ARG A C 1
ATOM 624 O O . ARG A 1 85 ? 7.043 0.686 10.544 1.00 97.00 85 ARG A O 1
ATOM 631 N N . LEU A 1 86 ? 8.801 1.642 9.524 1.00 98.25 86 LEU A N 1
ATOM 632 C CA . LEU A 1 86 ? 9.287 0.406 8.916 1.00 98.25 86 LEU A CA 1
ATOM 633 C C . LEU A 1 86 ? 10.041 -0.431 9.963 1.00 98.25 86 LEU A C 1
ATOM 635 O O . LEU A 1 86 ? 11.025 0.054 10.520 1.00 98.25 86 LEU A O 1
ATOM 639 N N . PRO A 1 87 ? 9.633 -1.686 10.224 1.00 98.12 87 PRO A N 1
ATOM 640 C CA . PRO A 1 87 ? 10.175 -2.486 11.329 1.00 98.12 87 PRO A CA 1
ATOM 641 C C . PRO A 1 87 ? 11.660 -2.846 11.182 1.00 98.12 87 PRO A C 1
ATOM 643 O O . PRO A 1 87 ? 12.336 -3.074 12.184 1.00 98.12 87 PRO A O 1
ATOM 646 N N . ARG A 1 88 ? 12.184 -2.886 9.951 1.00 98.25 88 ARG A N 1
ATOM 647 C CA . ARG A 1 88 ? 13.581 -3.245 9.653 1.00 98.25 88 ARG A CA 1
ATOM 648 C C . ARG A 1 88 ? 14.308 -2.210 8.797 1.00 98.25 88 ARG A C 1
ATOM 650 O O . ARG A 1 88 ? 15.351 -2.515 8.236 1.00 98.25 88 ARG A O 1
ATOM 657 N N . GLY A 1 89 ? 13.759 -0.996 8.683 1.00 97.38 89 GLY A N 1
ATOM 658 C CA . GLY A 1 89 ? 14.255 -0.019 7.708 1.00 97.38 89 GLY A CA 1
ATOM 659 C C . GLY A 1 89 ? 14.151 -0.547 6.273 1.00 97.38 89 GLY A C 1
ATOM 660 O O . GLY A 1 89 ? 15.076 -0.356 5.492 1.00 97.38 89 GLY A O 1
ATOM 661 N N . ASN A 1 90 ? 13.053 -1.257 5.977 1.00 98.69 90 ASN A N 1
ATOM 662 C CA . ASN A 1 90 ? 12.796 -1.908 4.691 1.00 98.69 90 ASN A CA 1
ATOM 663 C C . ASN A 1 90 ? 13.018 -0.947 3.517 1.00 98.69 90 ASN A C 1
ATOM 665 O O . ASN A 1 90 ? 12.662 0.231 3.595 1.00 98.69 90 ASN A O 1
ATOM 669 N N . GLU A 1 91 ? 13.571 -1.449 2.416 1.00 98.19 91 GLU A N 1
ATOM 670 C CA . GLU A 1 91 ? 13.669 -0.664 1.188 1.00 98.19 91 GLU A CA 1
ATOM 671 C C . GLU A 1 91 ? 12.262 -0.350 0.666 1.00 98.19 91 GLU A C 1
ATOM 673 O O . GLU A 1 91 ? 11.406 -1.228 0.615 1.00 98.19 91 GLU A O 1
ATOM 678 N N . VAL A 1 92 ? 12.019 0.898 0.266 1.00 98.44 92 VAL A N 1
ATOM 679 C CA . VAL A 1 92 ? 10.796 1.292 -0.442 1.00 98.44 92 VAL A CA 1
ATOM 680 C C . VAL A 1 92 ? 11.207 1.731 -1.838 1.00 98.44 92 VAL A C 1
ATOM 682 O O . VAL A 1 92 ? 11.798 2.800 -2.014 1.00 98.44 92 VAL A O 1
ATOM 685 N N . ARG A 1 93 ? 10.926 0.890 -2.832 1.00 97.19 93 ARG A N 1
ATOM 686 C CA . ARG A 1 93 ? 11.450 1.031 -4.193 1.00 97.19 93 ARG A CA 1
ATOM 687 C C . ARG A 1 93 ? 10.335 1.344 -5.180 1.00 97.19 93 ARG A C 1
ATOM 689 O O . ARG A 1 93 ? 9.266 0.752 -5.133 1.00 97.19 93 ARG A O 1
ATOM 696 N N . CYS A 1 94 ? 10.593 2.261 -6.110 1.00 98.25 94 CYS A N 1
ATOM 697 C CA . CYS A 1 94 ? 9.716 2.530 -7.247 1.00 98.25 94 CYS A CA 1
ATOM 698 C C . CYS A 1 94 ? 10.555 2.744 -8.508 1.00 98.25 94 CYS A C 1
ATOM 700 O O . CYS A 1 94 ? 11.247 3.754 -8.637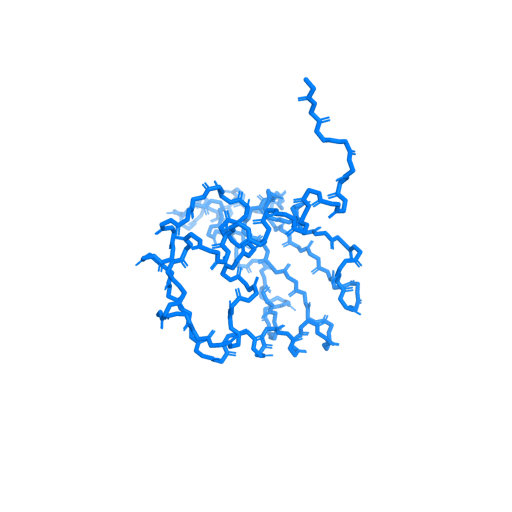 1.00 98.25 94 CYS A O 1
ATOM 702 N N . ASP A 1 95 ? 10.455 1.815 -9.457 1.00 97.94 95 ASP A N 1
ATOM 703 C CA . ASP A 1 95 ? 11.246 1.837 -10.693 1.00 97.94 95 ASP A CA 1
ATOM 704 C C . ASP A 1 95 ? 10.612 2.669 -11.813 1.00 97.94 95 ASP A C 1
ATOM 706 O O . ASP A 1 95 ? 11.150 2.741 -12.912 1.00 97.94 95 ASP A O 1
ATOM 710 N N . LEU A 1 96 ? 9.483 3.343 -11.564 1.00 97.62 96 LEU A N 1
ATOM 711 C CA . LEU A 1 96 ? 8.745 4.096 -12.589 1.00 97.62 96 LEU A CA 1
ATOM 712 C C . LEU A 1 96 ? 9.603 5.151 -13.321 1.00 97.62 96 LEU A C 1
ATOM 714 O O . LEU A 1 96 ? 9.302 5.521 -14.458 1.00 97.62 96 LEU A O 1
ATOM 718 N N . THR A 1 97 ? 10.653 5.661 -12.670 1.00 96.12 97 THR A N 1
ATOM 719 C CA . THR A 1 97 ? 11.595 6.639 -13.239 1.00 96.12 97 THR A CA 1
ATOM 720 C C . THR A 1 97 ? 12.910 6.038 -13.724 1.00 96.12 97 THR A C 1
ATOM 722 O O . THR A 1 97 ? 13.805 6.794 -14.099 1.00 96.12 97 THR A O 1
ATOM 725 N N . ASP A 1 98 ? 13.049 4.713 -13.722 1.00 98.00 98 ASP A N 1
ATOM 726 C CA . ASP A 1 98 ? 14.219 4.048 -14.283 1.00 98.00 98 ASP A CA 1
ATOM 727 C C . ASP A 1 98 ? 14.337 4.385 -15.787 1.00 98.00 98 ASP A C 1
ATOM 729 O O . ASP A 1 98 ? 13.343 4.320 -16.523 1.00 98.00 98 ASP A O 1
ATOM 733 N N . PRO A 1 99 ? 15.533 4.766 -16.273 1.00 98.19 99 PRO A N 1
ATOM 734 C CA . PRO A 1 99 ? 15.728 5.208 -17.654 1.00 98.19 99 PRO A CA 1
ATOM 735 C C . PRO A 1 99 ? 15.401 4.134 -18.705 1.00 98.19 99 PRO A C 1
ATOM 737 O O . PRO A 1 99 ? 15.184 4.477 -19.867 1.00 98.19 99 PRO A O 1
ATOM 740 N N . ARG A 1 100 ? 15.333 2.850 -18.326 1.00 98.06 100 ARG A N 1
ATOM 741 C CA . ARG A 1 100 ? 14.959 1.739 -19.216 1.00 98.06 100 ARG A CA 1
ATOM 742 C C . ARG A 1 100 ? 13.453 1.688 -19.486 1.00 98.06 100 ARG A C 1
ATOM 744 O O . ARG A 1 100 ? 13.042 1.243 -20.557 1.00 98.06 100 ARG A O 1
ATOM 751 N N . VAL A 1 101 ? 12.624 2.168 -18.555 1.00 98.50 101 VAL A N 1
ATOM 752 C CA . VAL A 1 101 ? 11.157 2.011 -18.588 1.00 98.50 101 VAL A CA 1
ATOM 753 C C . VAL A 1 101 ? 10.495 2.598 -19.838 1.00 98.50 101 VAL A C 1
ATOM 755 O O . VAL A 1 101 ? 9.654 1.909 -20.415 1.00 98.50 101 VAL A O 1
ATOM 758 N N . PRO A 1 102 ? 10.832 3.814 -20.322 1.00 98.62 102 PRO A N 1
ATOM 759 C CA . PRO A 1 102 ? 10.216 4.349 -21.537 1.00 98.62 102 PRO A CA 1
ATOM 760 C C . PRO A 1 102 ? 10.453 3.467 -22.767 1.00 98.62 102 PRO A C 1
ATOM 762 O O . PRO A 1 102 ? 9.545 3.289 -23.577 1.00 98.62 102 PRO A O 1
ATOM 765 N N . HIS A 1 103 ? 11.653 2.892 -22.890 1.00 98.50 103 HIS A N 1
ATOM 766 C CA . HIS A 1 103 ? 11.985 1.996 -23.993 1.00 98.50 103 HIS A CA 1
ATOM 767 C C . HIS A 1 103 ? 11.242 0.660 -23.878 1.00 98.50 103 HIS A C 1
ATOM 769 O O . HIS A 1 103 ? 10.640 0.223 -24.855 1.00 98.50 103 HIS A O 1
ATOM 775 N N . LEU A 1 104 ? 11.219 0.053 -22.685 1.00 98.50 104 LEU A N 1
ATOM 776 C CA . LEU A 1 104 ? 10.490 -1.196 -22.424 1.00 98.50 104 LEU A CA 1
ATOM 777 C C . LEU A 1 104 ? 8.988 -1.048 -22.705 1.00 98.50 104 LEU A C 1
ATOM 779 O O . LEU A 1 104 ? 8.401 -1.868 -23.407 1.00 98.50 104 LEU A O 1
ATOM 783 N N . ALA A 1 105 ? 8.379 0.040 -22.227 1.00 98.69 105 ALA A N 1
ATOM 784 C CA . ALA A 1 105 ? 6.967 0.336 -22.456 1.00 98.69 105 ALA A CA 1
ATOM 785 C C . ALA A 1 105 ? 6.635 0.448 -23.953 1.00 98.69 105 ALA A C 1
ATOM 787 O O . ALA A 1 105 ? 5.650 -0.131 -24.411 1.00 98.69 105 ALA A O 1
ATOM 788 N N . ALA A 1 106 ? 7.481 1.146 -24.721 1.00 98.69 106 ALA A N 1
ATOM 789 C CA . ALA A 1 106 ? 7.317 1.276 -26.166 1.00 98.69 106 ALA A CA 1
ATOM 790 C C . ALA A 1 106 ? 7.492 -0.066 -26.894 1.00 98.69 106 ALA A C 1
ATOM 792 O O . ALA A 1 106 ? 6.680 -0.399 -27.753 1.00 98.69 106 ALA A O 1
ATOM 793 N N . ALA A 1 107 ? 8.516 -0.847 -26.535 1.00 98.62 107 ALA A N 1
ATOM 794 C CA . ALA A 1 107 ? 8.798 -2.141 -27.155 1.00 98.62 107 ALA A CA 1
ATOM 795 C C . ALA A 1 107 ? 7.679 -3.170 -26.919 1.00 98.62 107 ALA A C 1
ATOM 797 O O . ALA A 1 107 ? 7.388 -3.973 -27.802 1.00 98.62 107 ALA A O 1
ATOM 798 N N . TRP A 1 108 ? 7.041 -3.141 -25.748 1.00 98.38 108 TRP A N 1
ATOM 799 C CA . TRP A 1 108 ? 5.970 -4.072 -25.379 1.00 98.38 108 TRP A CA 1
ATOM 800 C C . TRP A 1 108 ? 4.558 -3.560 -25.675 1.00 98.38 108 TRP A C 1
ATOM 802 O O . TRP A 1 108 ? 3.598 -4.300 -25.481 1.00 98.38 108 TRP A O 1
ATOM 812 N N . GLY A 1 109 ? 4.405 -2.307 -26.115 1.00 98.44 109 GLY A N 1
ATOM 813 C CA . GLY A 1 109 ? 3.088 -1.702 -26.322 1.00 98.44 109 GLY A CA 1
ATOM 814 C C . GLY A 1 109 ? 2.264 -1.615 -25.031 1.00 98.44 109 GLY A C 1
ATOM 815 O O . GLY A 1 109 ? 1.055 -1.833 -25.058 1.00 98.44 109 GLY A O 1
ATOM 816 N N . THR A 1 110 ? 2.912 -1.328 -23.897 1.00 98.56 110 THR A N 1
ATOM 817 C CA . THR A 1 110 ? 2.286 -1.277 -22.564 1.00 98.56 110 THR A CA 1
ATOM 818 C C . THR A 1 110 ? 2.544 0.058 -21.857 1.00 98.56 110 THR A C 1
ATOM 820 O O . THR A 1 110 ? 3.240 0.937 -22.368 1.00 98.56 110 THR A O 1
ATOM 823 N N . THR A 1 111 ? 1.961 0.255 -20.674 1.00 98.50 111 THR A N 1
ATOM 824 C CA . THR A 1 111 ? 2.180 1.468 -19.876 1.00 98.50 111 THR A CA 1
ATOM 825 C C . THR A 1 111 ? 3.564 1.464 -19.223 1.00 98.50 111 THR A C 1
ATOM 827 O O . THR A 1 111 ? 4.157 0.416 -18.977 1.00 98.50 111 THR A O 1
ATOM 830 N N . ARG A 1 112 ? 4.078 2.649 -18.868 1.00 98.38 112 ARG A N 1
ATOM 831 C CA . ARG A 1 112 ? 5.336 2.762 -18.107 1.00 98.38 112 ARG A CA 1
ATOM 832 C C . ARG A 1 112 ? 5.268 2.056 -16.754 1.00 98.38 112 ARG A C 1
ATOM 834 O O . ARG A 1 112 ? 6.237 1.423 -16.367 1.00 98.38 112 ARG A O 1
ATOM 841 N N . THR A 1 113 ? 4.132 2.138 -16.065 1.00 98.12 113 THR A N 1
ATOM 842 C CA . THR A 1 113 ? 3.928 1.448 -14.786 1.00 98.12 113 THR A CA 1
ATOM 843 C C . THR A 1 113 ? 4.028 -0.064 -14.957 1.00 98.12 113 THR A C 1
ATOM 845 O O . THR A 1 113 ? 4.798 -0.699 -14.249 1.00 98.12 113 THR A O 1
ATOM 848 N N . ALA A 1 114 ? 3.341 -0.633 -15.953 1.00 98.25 114 ALA A N 1
ATOM 849 C CA . ALA A 1 114 ? 3.420 -2.066 -16.233 1.00 98.25 114 ALA A CA 1
ATOM 850 C C . ALA A 1 114 ? 4.834 -2.500 -16.657 1.00 98.25 114 ALA A C 1
ATOM 852 O O . ALA A 1 114 ? 5.322 -3.530 -16.207 1.00 98.25 114 ALA A O 1
ATOM 853 N N . ALA A 1 115 ? 5.523 -1.697 -17.473 1.00 98.50 115 ALA A N 1
ATOM 854 C CA . ALA A 1 115 ? 6.905 -1.977 -17.850 1.00 98.50 115 ALA A CA 1
ATOM 855 C C . ALA A 1 115 ? 7.884 -1.870 -16.666 1.00 98.50 115 ALA A C 1
ATOM 857 O O . ALA A 1 115 ? 8.863 -2.600 -16.624 1.00 98.50 115 ALA A O 1
ATOM 858 N N . ALA A 1 116 ? 7.638 -0.992 -15.692 1.00 98.31 116 ALA A N 1
ATOM 859 C CA . ALA A 1 116 ? 8.487 -0.866 -14.508 1.00 98.31 116 ALA A CA 1
ATOM 860 C C . ALA A 1 116 ? 8.416 -2.099 -13.594 1.00 98.31 116 ALA A C 1
ATOM 862 O O . ALA A 1 116 ? 9.424 -2.449 -12.988 1.00 98.31 116 ALA A O 1
ATOM 863 N N . VAL A 1 117 ? 7.274 -2.796 -13.548 1.00 97.88 117 VAL A N 1
ATOM 864 C CA . VAL A 1 117 ? 7.116 -4.042 -12.772 1.00 97.88 117 VAL A CA 1
ATOM 865 C C . VAL A 1 117 ? 8.102 -5.120 -13.224 1.00 97.88 117 VAL A C 1
ATOM 867 O O . VAL A 1 117 ? 8.592 -5.882 -12.399 1.00 97.88 117 VAL A O 1
ATOM 870 N N . SER A 1 118 ? 8.485 -5.168 -14.505 1.00 96.81 118 SER A N 1
ATOM 871 C CA . SER A 1 118 ? 9.482 -6.150 -14.959 1.00 96.81 118 SER A CA 1
ATOM 872 C C . SER A 1 118 ? 10.863 -5.936 -14.331 1.00 96.81 118 SER A C 1
ATOM 874 O O . SER A 1 118 ? 11.695 -6.833 -14.354 1.00 96.81 118 SER A O 1
ATOM 876 N N . LEU A 1 119 ? 11.143 -4.743 -13.799 1.00 97.81 119 LEU A N 1
ATOM 877 C CA . LEU A 1 119 ? 12.405 -4.435 -13.125 1.00 97.81 119 LEU A CA 1
ATOM 878 C C . LEU A 1 119 ? 12.426 -4.927 -11.670 1.00 97.81 119 LEU A C 1
ATOM 880 O O . LEU A 1 119 ? 13.476 -4.865 -11.022 1.00 97.81 119 LEU A O 1
ATOM 884 N N . TRP A 1 120 ? 11.298 -5.444 -11.172 1.00 98.06 120 TRP A N 1
ATOM 885 C CA . TRP A 1 120 ? 11.167 -6.008 -9.832 1.00 98.06 120 TRP A CA 1
ATOM 886 C C . TRP A 1 120 ? 11.770 -7.402 -9.705 1.00 98.06 120 TRP A C 1
ATOM 888 O O . TRP A 1 120 ? 12.074 -7.794 -8.588 1.00 98.06 120 TRP A O 1
ATOM 898 N N . GLU A 1 121 ? 11.988 -8.128 -10.809 1.00 95.56 121 GLU A N 1
ATOM 899 C CA . GLU A 1 121 ? 12.441 -9.532 -10.816 1.00 95.56 121 GLU A CA 1
ATOM 900 C C . GLU A 1 121 ? 13.567 -9.846 -9.805 1.00 95.56 121 GLU A C 1
ATOM 902 O O . GLU A 1 121 ? 13.415 -10.810 -9.057 1.00 95.56 121 GLU A O 1
ATOM 907 N N . PRO A 1 122 ? 14.637 -9.030 -9.659 1.00 95.44 122 PRO A N 1
ATOM 908 C CA . PRO A 1 122 ? 15.708 -9.327 -8.702 1.00 95.44 122 PRO A CA 1
ATOM 909 C C . PRO A 1 122 ? 15.302 -9.246 -7.222 1.00 95.44 122 PRO A C 1
ATOM 911 O O . PRO A 1 122 ? 16.050 -9.707 -6.366 1.00 95.44 122 PRO A O 1
ATOM 914 N N . ALA A 1 123 ? 14.175 -8.603 -6.916 1.00 96.44 123 ALA A N 1
ATOM 915 C CA . ALA A 1 123 ? 13.710 -8.302 -5.565 1.00 96.44 123 ALA A CA 1
ATOM 916 C C . ALA A 1 123 ? 12.273 -8.784 -5.299 1.00 96.44 123 ALA A C 1
ATOM 918 O O . ALA A 1 123 ? 11.748 -8.491 -4.234 1.00 96.44 123 ALA A O 1
ATOM 919 N N . LEU A 1 124 ? 11.628 -9.472 -6.251 1.00 98.12 124 LEU A N 1
ATOM 920 C CA . LEU A 1 124 ? 10.202 -9.813 -6.186 1.00 98.12 124 LEU A CA 1
ATOM 921 C C . LEU A 1 124 ? 9.896 -10.917 -5.166 1.00 98.12 124 LEU A C 1
ATOM 923 O O . LEU A 1 124 ? 8.843 -10.900 -4.534 1.00 98.12 124 LEU A O 1
ATOM 927 N N . GLU A 1 125 ? 10.805 -11.879 -5.012 1.00 97.94 125 GLU A N 1
ATOM 928 C CA . GLU A 1 125 ? 10.623 -13.010 -4.101 1.00 97.94 125 GLU A CA 1
ATOM 929 C C . GLU A 1 125 ? 10.494 -12.520 -2.650 1.00 97.94 125 GLU A C 1
ATOM 931 O O . GLU A 1 125 ? 11.410 -11.903 -2.104 1.00 97.94 125 GLU A O 1
ATOM 936 N N . GLY A 1 126 ? 9.345 -12.794 -2.028 1.00 97.62 126 GLY A N 1
ATOM 937 C CA . GLY A 1 126 ? 9.050 -12.401 -0.648 1.00 97.62 126 GLY A CA 1
ATOM 938 C C . GLY A 1 126 ? 8.811 -10.902 -0.422 1.00 97.62 126 GLY A C 1
ATOM 939 O O . GLY A 1 126 ? 8.667 -10.502 0.732 1.00 97.62 126 GLY A O 1
ATOM 940 N N . ALA A 1 127 ? 8.772 -10.079 -1.476 1.00 98.44 127 ALA A N 1
ATOM 941 C CA . ALA A 1 127 ? 8.458 -8.655 -1.373 1.00 98.44 127 ALA A CA 1
ATOM 942 C C . ALA A 1 127 ? 7.004 -8.391 -0.964 1.00 98.44 127 ALA A C 1
ATOM 944 O O . ALA A 1 127 ? 6.130 -9.253 -1.097 1.00 98.44 127 ALA A O 1
ATOM 945 N N . VAL A 1 128 ? 6.763 -7.161 -0.505 1.00 98.25 128 VAL A N 1
ATOM 946 C CA . VAL A 1 128 ? 5.427 -6.612 -0.233 1.00 98.25 128 VAL A CA 1
ATOM 947 C C . VAL A 1 128 ? 5.042 -5.577 -1.277 1.00 98.25 128 VAL A C 1
ATOM 949 O O . VAL A 1 128 ? 5.884 -4.707 -1.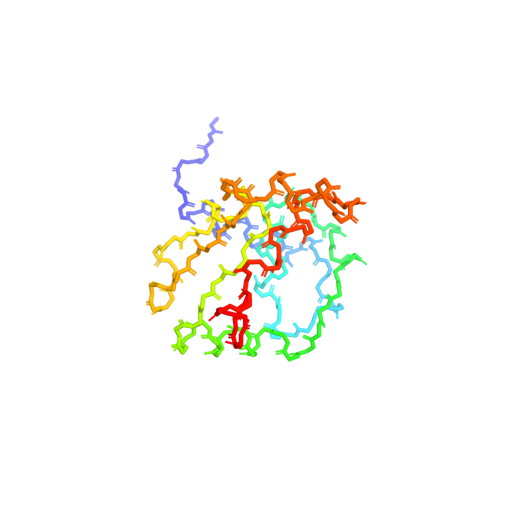597 1.00 98.25 128 VAL A O 1
#